Protein AF-A0A7U4PBG9-F1 (afdb_monomer)

Foldseek 3Di:
DDAAADEPVPDDLPFDKDKDWDQDPVVRAIKIWMWTQDPVVRDTHTYQHPPHGGDIHRDRVVRVVVSVVSNVVVD

Nearest PDB structures (foldseek):
  2y8g-assembly1_A  TM=3.692E-01  e=1.420E+00  Homo sapiens
  9ggq-assembly1_D  TM=3.638E-01  e=1.513E+00  Escherichia coli
  4tma-assembly1_B  TM=3.812E-01  e=2.074E+00  Escherichia coli str. K-12 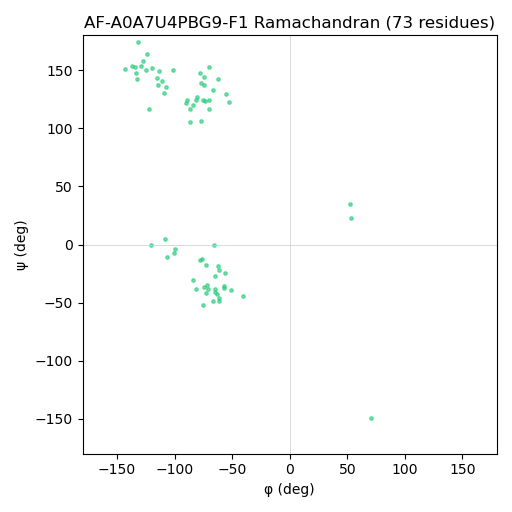substr. MC4100
  8qqs-assembly1_B  TM=3.808E-01  e=2.353E+00  Escherichia coli
  7vww-assembly2_C  TM=4.305E-01  e=5.697E+00  Dioscoreophyllum cumminsii

Mean predicted aligned error: 4.06 Å

Radius of gyration: 12.31 Å; Cα contacts (8 Å, |Δi|>4): 124; chains: 1; bounding box: 28×34×29 Å

Sequence (75 aa):
MKIPGIELSTVNPKWRMRVRPWLNMKTLKPVYSVEVHHPEFKVWLAIYAAKRGLKRFKTDEDAKEFIDGLKGRQS

Structure (mmCIF, N/CA/C/O backbone):
data_AF-A0A7U4PBG9-F1
#
_entry.id   AF-A0A7U4PBG9-F1
#
loop_
_atom_site.group_PDB
_atom_site.id
_atom_site.type_symbol
_atom_site.label_atom_id
_atom_site.label_alt_id
_atom_site.label_comp_id
_atom_site.label_asym_id
_atom_site.label_entity_id
_atom_site.label_seq_id
_atom_site.pdbx_PDB_ins_code
_atom_site.Cartn_x
_atom_site.Cartn_y
_atom_site.Cartn_z
_atom_site.occupancy
_atom_site.B_iso_or_equiv
_atom_site.auth_seq_id
_atom_site.auth_comp_id
_atom_site.auth_asym_id
_atom_site.auth_atom_id
_atom_site.pdbx_PDB_model_num
ATOM 1 N N . MET A 1 1 ? -4.653 -17.896 0.199 1.00 54.81 1 MET A N 1
ATOM 2 C CA . MET A 1 1 ? -4.328 -17.141 -1.032 1.00 54.81 1 MET A CA 1
ATOM 3 C C . MET A 1 1 ? -3.083 -16.301 -0.765 1.00 54.81 1 MET A C 1
ATOM 5 O O . MET A 1 1 ? -3.088 -15.550 0.204 1.00 54.81 1 MET A O 1
ATOM 9 N N . LYS A 1 2 ? -1.998 -16.474 -1.531 1.00 70.62 2 LYS A N 1
ATOM 10 C CA . LYS A 1 2 ? -0.776 -15.664 -1.383 1.00 70.62 2 LYS A CA 1
ATOM 11 C C . LYS A 1 2 ? -0.957 -14.399 -2.223 1.00 70.62 2 LYS A C 1
ATOM 13 O O . LYS A 1 2 ? -1.145 -14.509 -3.428 1.00 70.62 2 LYS A O 1
ATOM 18 N N . ILE A 1 3 ? -0.976 -13.228 -1.589 1.00 81.06 3 ILE A N 1
ATOM 19 C CA . ILE A 1 3 ? -1.076 -11.948 -2.302 1.00 81.06 3 ILE A CA 1
ATOM 20 C C . ILE A 1 3 ? 0.303 -11.672 -2.925 1.00 81.06 3 ILE A C 1
ATOM 22 O O . ILE A 1 3 ? 1.290 -11.696 -2.184 1.00 81.06 3 ILE A O 1
ATOM 26 N N . PRO A 1 4 ? 0.406 -11.457 -4.249 1.00 88.69 4 PRO A N 1
ATOM 27 C CA . PRO A 1 4 ? 1.651 -11.035 -4.881 1.00 88.69 4 PRO A CA 1
ATOM 28 C C . PRO A 1 4 ? 2.174 -9.757 -4.223 1.00 88.69 4 PRO A C 1
ATOM 30 O O . PRO A 1 4 ? 1.425 -8.797 -4.032 1.00 88.69 4 PRO A O 1
ATOM 33 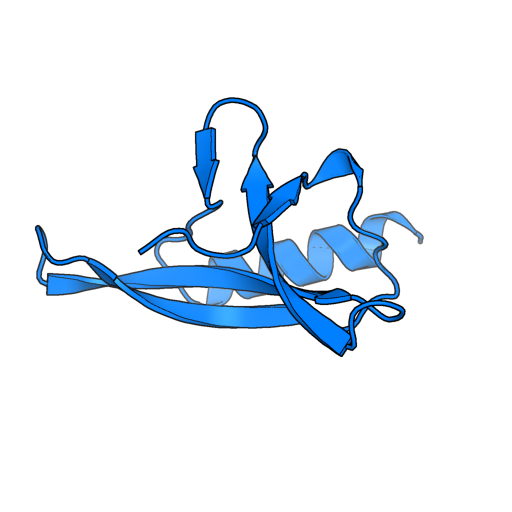N N . GLY A 1 5 ? 3.446 -9.766 -3.839 1.00 92.25 5 GLY A N 1
ATOM 34 C CA . GLY A 1 5 ? 4.023 -8.740 -2.984 1.00 92.25 5 GLY A CA 1
ATOM 35 C C . GLY A 1 5 ? 5.372 -8.253 -3.477 1.00 92.25 5 GLY A C 1
ATOM 36 O O . GLY A 1 5 ? 6.108 -9.002 -4.113 1.00 92.25 5 GLY A O 1
ATOM 37 N N . ILE A 1 6 ? 5.689 -7.010 -3.141 1.00 93.44 6 ILE A N 1
ATOM 38 C CA . ILE A 1 6 ? 6.985 -6.380 -3.378 1.00 93.44 6 ILE A CA 1
ATOM 39 C C . ILE A 1 6 ? 7.454 -5.678 -2.108 1.00 93.44 6 ILE A C 1
ATOM 41 O O . ILE A 1 6 ? 6.646 -5.109 -1.371 1.00 93.44 6 ILE A O 1
ATOM 45 N N . GLU A 1 7 ? 8.749 -5.727 -1.818 1.00 93.75 7 GLU A N 1
ATOM 46 C CA . GLU A 1 7 ? 9.295 -5.054 -0.645 1.00 93.75 7 GLU A CA 1
ATOM 47 C C . GLU A 1 7 ? 9.353 -3.541 -0.870 1.00 93.75 7 GLU A C 1
ATOM 49 O O . GLU A 1 7 ? 9.777 -3.079 -1.927 1.00 93.75 7 GLU A O 1
ATOM 54 N N . LEU A 1 8 ? 8.965 -2.757 0.139 1.00 91.69 8 LEU A N 1
ATOM 55 C CA . LEU A 1 8 ? 8.970 -1.293 0.080 1.00 91.69 8 LEU A CA 1
ATOM 56 C C . LEU A 1 8 ? 10.306 -0.699 -0.398 1.00 91.69 8 LEU A C 1
ATOM 58 O O . LEU A 1 8 ? 10.303 0.265 -1.154 1.00 91.69 8 LEU A O 1
ATOM 62 N N . SER A 1 9 ? 11.431 -1.278 0.021 1.00 90.31 9 SER A N 1
ATOM 63 C CA . SER A 1 9 ? 12.786 -0.851 -0.363 1.00 90.31 9 SER A CA 1
ATOM 64 C C . SER A 1 9 ? 13.058 -0.958 -1.869 1.00 90.31 9 SER A C 1
ATOM 66 O O . SER A 1 9 ? 13.926 -0.261 -2.383 1.00 90.31 9 SER A O 1
ATOM 68 N N . THR A 1 10 ? 12.303 -1.799 -2.576 1.00 90.62 10 THR A N 1
ATOM 69 C CA . THR A 1 10 ? 12.447 -2.060 -4.017 1.00 90.62 10 THR A CA 1
ATOM 70 C C . THR A 1 10 ? 11.435 -1.294 -4.873 1.00 90.62 10 THR A C 1
ATOM 72 O O . THR A 1 10 ? 11.479 -1.357 -6.100 1.00 90.62 10 THR A O 1
ATOM 75 N N . VAL A 1 11 ? 10.506 -0.563 -4.248 1.00 91.31 11 VAL A N 1
ATOM 76 C CA . VAL A 1 11 ? 9.484 0.207 -4.963 1.00 91.31 11 VAL A CA 1
ATOM 77 C C . VAL A 1 11 ? 10.118 1.438 -5.603 1.00 91.31 11 VAL A C 1
ATOM 79 O O . VAL A 1 11 ? 10.666 2.294 -4.913 1.00 91.31 11 VAL A O 1
ATOM 82 N N . ASN A 1 12 ? 9.971 1.577 -6.922 1.00 91.81 12 ASN A N 1
ATOM 83 C CA . ASN A 1 12 ? 10.327 2.812 -7.611 1.00 91.81 12 ASN A CA 1
ATOM 84 C C . ASN A 1 12 ? 9.191 3.848 -7.466 1.00 91.81 12 ASN A C 1
ATOM 86 O O . ASN A 1 12 ? 8.065 3.571 -7.895 1.00 91.81 12 ASN A O 1
ATOM 90 N N . PRO A 1 13 ? 9.465 5.058 -6.940 1.00 90.50 13 PRO A N 1
ATOM 91 C CA . PRO A 1 13 ? 8.473 6.128 -6.805 1.00 90.50 13 PRO A CA 1
ATOM 92 C C . PRO A 1 13 ? 7.768 6.537 -8.106 1.00 90.50 13 PRO A C 1
ATOM 94 O O . PRO A 1 13 ? 6.644 7.035 -8.065 1.00 90.50 13 PRO A O 1
ATOM 97 N N . LYS A 1 14 ? 8.401 6.311 -9.265 1.00 91.88 14 LYS A N 1
ATOM 98 C CA . LYS A 1 14 ? 7.845 6.640 -10.588 1.00 91.88 14 LYS A CA 1
ATOM 99 C C . LYS A 1 14 ? 6.806 5.632 -11.076 1.00 91.88 14 LYS A C 1
ATOM 101 O O . LYS A 1 14 ? 6.111 5.892 -12.058 1.00 91.88 14 LYS A O 1
ATOM 106 N N . TRP A 1 15 ? 6.709 4.465 -10.443 1.00 93.81 15 TRP A N 1
ATOM 107 C CA . TRP A 1 15 ? 5.709 3.475 -10.821 1.00 93.81 15 TRP A CA 1
ATOM 108 C C . TRP A 1 15 ? 4.304 3.938 -10.451 1.00 93.81 15 TRP A C 1
ATOM 110 O O . TRP A 1 15 ? 4.089 4.699 -9.507 1.00 93.81 15 TRP A O 1
ATOM 120 N N . ARG A 1 16 ? 3.312 3.451 -11.203 1.00 95.00 16 ARG A N 1
ATOM 121 C CA . ARG A 1 16 ? 1.909 3.720 -10.881 1.00 95.00 16 ARG A CA 1
ATOM 122 C C . ARG A 1 16 ? 1.573 3.036 -9.562 1.00 95.00 16 ARG A C 1
ATOM 124 O O . ARG A 1 16 ? 1.865 1.857 -9.389 1.00 95.00 16 ARG A O 1
ATOM 131 N N . MET A 1 17 ? 0.922 3.767 -8.667 1.00 95.94 17 MET A N 1
ATOM 132 C CA . MET A 1 17 ? 0.484 3.266 -7.366 1.00 95.94 17 MET A CA 1
ATOM 133 C C . MET A 1 17 ? -1.014 3.497 -7.205 1.00 95.94 17 MET A C 1
ATOM 135 O O . MET A 1 17 ? -1.551 4.455 -7.765 1.00 95.94 17 MET A O 1
ATOM 139 N N . ARG A 1 18 ? -1.685 2.630 -6.449 1.00 96.12 18 ARG A N 1
ATOM 140 C CA . ARG A 1 18 ? -3.094 2.801 -6.084 1.00 96.12 18 ARG A CA 1
ATOM 141 C C . ARG A 1 18 ? -3.357 2.326 -4.665 1.00 96.12 18 ARG A C 1
ATOM 143 O O . ARG A 1 18 ? -2.707 1.393 -4.189 1.00 96.12 18 ARG A O 1
ATOM 150 N N . VAL A 1 19 ? -4.354 2.931 -4.031 1.00 96.94 19 VAL A N 1
ATOM 151 C CA . VAL A 1 19 ? -4.918 2.411 -2.787 1.00 96.94 19 VAL A CA 1
ATOM 152 C C . VAL A 1 19 ? -5.825 1.224 -3.110 1.00 96.94 19 VAL A C 1
ATOM 154 O O . VAL A 1 19 ? -6.563 1.231 -4.098 1.00 96.94 19 VAL A O 1
ATOM 157 N N . ARG A 1 20 ? -5.752 0.184 -2.283 1.00 95.38 20 ARG A N 1
ATOM 158 C CA . ARG A 1 20 ? -6.592 -1.007 -2.358 1.00 95.38 20 ARG A CA 1
ATOM 159 C C . ARG A 1 20 ? -7.345 -1.182 -1.035 1.00 95.38 20 ARG A C 1
ATOM 161 O O . ARG A 1 20 ? -6.692 -1.420 -0.016 1.00 95.38 20 ARG A O 1
ATOM 168 N N . PRO A 1 21 ? -8.686 -1.105 -1.030 1.00 95.31 21 PRO A N 1
ATOM 169 C CA . PRO A 1 21 ? -9.476 -1.412 0.153 1.00 95.31 21 PRO A CA 1
ATOM 170 C C . PRO A 1 21 ? -9.614 -2.928 0.350 1.00 95.31 21 PRO A C 1
ATOM 172 O O . PRO A 1 21 ? -9.694 -3.705 -0.607 1.00 95.31 21 PRO A O 1
ATOM 175 N N . TRP A 1 22 ? -9.686 -3.333 1.613 1.00 92.81 22 TRP A N 1
ATOM 176 C CA . TRP A 1 22 ? -9.912 -4.701 2.067 1.00 92.81 22 TRP A CA 1
ATOM 177 C C . TRP A 1 22 ? -10.904 -4.707 3.221 1.00 92.81 22 TRP A C 1
ATOM 179 O O . TRP A 1 22 ? -10.962 -3.766 4.011 1.00 92.81 22 TRP A O 1
ATOM 189 N N . LEU A 1 23 ? -11.616 -5.819 3.381 1.00 94.06 23 LEU A N 1
ATOM 190 C CA . LEU A 1 23 ? -12.397 -6.074 4.581 1.00 94.06 23 LEU A CA 1
ATOM 191 C C . LEU A 1 23 ? -11.530 -6.805 5.611 1.00 94.06 23 LEU A C 1
ATOM 193 O O . LEU A 1 23 ? -11.018 -7.896 5.346 1.00 94.06 23 LEU A O 1
ATOM 197 N N . ASN A 1 24 ? -11.365 -6.229 6.801 1.00 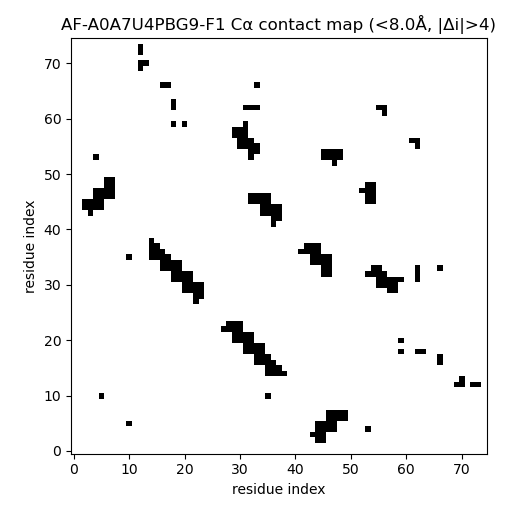91.62 24 ASN A N 1
ATOM 198 C CA . ASN A 1 24 ? -10.791 -6.966 7.919 1.00 91.62 24 ASN A CA 1
ATOM 199 C C . ASN A 1 2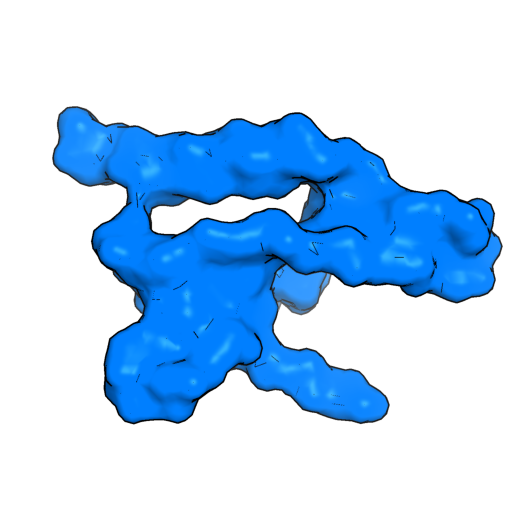4 ? -11.854 -7.904 8.496 1.00 91.62 24 ASN A C 1
ATOM 201 O O . ASN A 1 24 ? -12.747 -7.464 9.209 1.00 91.62 24 ASN A O 1
ATOM 205 N N . MET A 1 25 ? -11.725 -9.204 8.238 1.00 91.31 25 MET A N 1
ATOM 206 C CA . MET A 1 25 ? -12.708 -10.207 8.668 1.00 91.31 25 MET A CA 1
ATOM 207 C C . MET A 1 25 ? -12.883 -10.320 10.191 1.00 91.31 25 MET A C 1
ATOM 209 O O . MET A 1 25 ? -13.892 -10.849 10.637 1.00 91.31 25 MET A O 1
ATOM 213 N N . LYS A 1 26 ? -11.931 -9.831 11.000 1.00 92.31 26 LYS A N 1
ATOM 214 C CA . LYS A 1 26 ? -12.057 -9.845 12.468 1.00 92.31 26 LYS A CA 1
ATOM 215 C C . LYS A 1 26 ? -12.895 -8.687 12.997 1.00 92.31 26 LYS A C 1
ATOM 217 O O . LYS A 1 26 ? -13.608 -8.849 13.975 1.00 92.31 26 LYS A O 1
ATOM 222 N N . THR A 1 27 ? -12.754 -7.509 12.396 1.00 93.31 27 THR A N 1
ATOM 223 C CA . THR A 1 27 ? -13.404 -6.280 12.879 1.00 93.31 27 THR A CA 1
ATOM 224 C C . THR A 1 27 ? -14.568 -5.836 12.003 1.00 93.31 27 THR A C 1
ATOM 226 O O . THR A 1 27 ? -15.278 -4.913 12.386 1.00 93.31 27 THR A O 1
ATOM 229 N N . LEU A 1 28 ? -14.724 -6.443 10.822 1.00 93.94 28 LEU A N 1
ATOM 230 C CA . LEU A 1 28 ? -15.643 -6.052 9.749 1.00 93.94 28 LEU A CA 1
ATOM 231 C C . LEU A 1 28 ? -15.505 -4.581 9.329 1.00 93.94 28 LEU A C 1
ATOM 233 O O . LEU A 1 28 ? -16.416 -3.992 8.758 1.00 93.94 28 LEU A O 1
ATOM 237 N N . LYS A 1 29 ? -14.337 -3.988 9.596 1.00 93.62 29 LYS A N 1
ATOM 238 C CA . LYS A 1 29 ? -14.002 -2.618 9.209 1.00 93.62 29 LYS A CA 1
ATOM 239 C C . LYS A 1 29 ? -13.105 -2.620 7.972 1.00 93.62 29 LYS A C 1
ATOM 241 O O . LYS A 1 29 ? -12.316 -3.561 7.799 1.00 93.62 29 LYS A O 1
ATOM 246 N N . PRO A 1 30 ? -13.187 -1.576 7.132 1.00 94.56 30 PRO A N 1
ATOM 247 C CA . PRO A 1 30 ? -12.255 -1.413 6.033 1.00 94.56 30 PRO A CA 1
ATOM 248 C C . PRO A 1 30 ? -10.828 -1.247 6.566 1.00 94.56 30 PRO A C 1
ATOM 250 O O . PRO A 1 30 ? -10.592 -0.623 7.601 1.00 94.56 30 PRO A O 1
ATOM 253 N N . VAL A 1 31 ? -9.877 -1.831 5.848 1.00 95.69 31 VAL A N 1
ATOM 254 C CA . VAL A 1 31 ? -8.443 -1.563 5.980 1.00 95.69 31 VAL A CA 1
ATOM 255 C C . VAL A 1 31 ? -7.870 -1.377 4.588 1.00 95.69 31 VAL A C 1
ATOM 257 O O . VAL A 1 31 ? -8.317 -2.012 3.635 1.00 95.69 31 VAL A O 1
ATOM 260 N N . TYR A 1 32 ? -6.864 -0.530 4.461 1.00 96.31 32 TYR A N 1
ATOM 261 C CA . TYR A 1 32 ? -6.335 -0.129 3.163 1.00 96.31 32 TYR A CA 1
ATOM 262 C C . TYR A 1 32 ? -4.913 -0.648 3.001 1.00 96.31 32 TYR A C 1
ATOM 264 O O . TYR A 1 32 ? -4.183 -0.799 3.977 1.00 96.31 32 TYR A O 1
ATOM 272 N N . SER A 1 33 ? -4.504 -0.951 1.779 1.00 95.56 33 SER A N 1
ATOM 273 C CA . SER A 1 33 ? -3.104 -1.183 1.423 1.00 95.56 33 SER A CA 1
ATOM 274 C C . SER A 1 33 ? -2.757 -0.382 0.179 1.00 95.56 33 SER A C 1
ATOM 276 O O . SER A 1 33 ? -3.632 0.197 -0.460 1.00 95.56 33 SER A O 1
ATOM 278 N N . VAL A 1 34 ? -1.483 -0.394 -0.196 1.00 96.19 34 VAL A N 1
ATOM 279 C CA . VAL A 1 34 ? -1.026 0.196 -1.453 1.00 96.19 34 VAL A CA 1
ATOM 280 C C . VAL A 1 34 ? -0.503 -0.901 -2.364 1.00 96.19 34 VAL A C 1
ATOM 282 O O . VAL A 1 34 ? 0.193 -1.818 -1.918 1.00 96.19 34 VAL A O 1
ATOM 285 N N . GLU A 1 35 ? -0.868 -0.802 -3.635 1.00 96.19 35 GLU A N 1
ATOM 286 C CA . GLU A 1 35 ? -0.360 -1.643 -4.709 1.00 96.19 35 GLU A CA 1
ATOM 287 C C . GLU A 1 35 ? 0.434 -0.792 -5.697 1.00 96.19 35 GLU A C 1
ATOM 289 O O . GLU A 1 35 ? 0.051 0.340 -6.000 1.00 96.19 35 GLU A O 1
ATOM 294 N N . VAL A 1 36 ? 1.510 -1.359 -6.234 1.00 96.06 36 VAL A N 1
ATOM 295 C CA . VAL A 1 36 ? 2.292 -0.773 -7.326 1.00 96.06 36 VAL A CA 1
ATOM 296 C C . VAL A 1 36 ? 2.117 -1.601 -8.588 1.00 96.06 36 VAL A C 1
ATOM 298 O O . VAL A 1 36 ? 2.062 -2.828 -8.534 1.00 96.06 36 VAL A O 1
ATOM 301 N N . HIS A 1 37 ? 2.024 -0.939 -9.734 1.00 95.75 37 HIS A N 1
ATOM 302 C CA . HIS A 1 37 ? 1.985 -1.609 -11.024 1.00 95.75 37 HIS A CA 1
ATOM 303 C C . HIS A 1 37 ? 3.413 -1.839 -11.509 1.00 95.75 37 HIS A C 1
ATOM 305 O O . HIS A 1 37 ? 4.080 -0.897 -11.945 1.00 95.75 37 HIS A O 1
ATOM 311 N N . HIS A 1 38 ? 3.883 -3.082 -11.431 1.00 92.25 38 HIS A N 1
ATOM 312 C CA . HIS A 1 38 ? 5.234 -3.409 -11.868 1.00 92.25 38 HIS A CA 1
ATOM 313 C C . HIS A 1 38 ? 5.315 -3.317 -13.401 1.00 92.25 38 HIS A C 1
ATOM 315 O O . HIS A 1 38 ? 4.529 -3.981 -14.081 1.00 92.25 38 HIS A O 1
ATOM 321 N N . PRO A 1 39 ? 6.237 -2.522 -13.975 1.00 87.94 39 PRO A N 1
ATOM 322 C CA . PRO A 1 39 ? 6.273 -2.283 -15.419 1.00 87.94 39 PRO A CA 1
ATOM 323 C C . PRO A 1 39 ? 6.584 -3.551 -16.223 1.00 87.94 39 PRO A C 1
ATOM 325 O O . PRO A 1 39 ? 5.972 -3.774 -17.263 1.00 87.94 39 PRO A O 1
ATOM 328 N N . GLU A 1 40 ? 7.481 -4.401 -15.718 1.00 8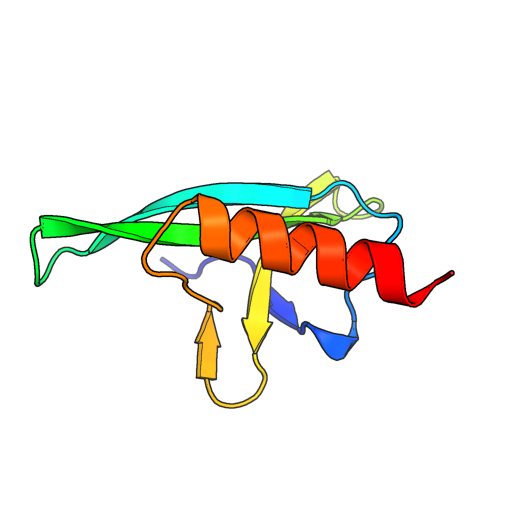8.81 40 GLU A N 1
ATOM 329 C CA . GLU A 1 40 ? 7.882 -5.641 -16.401 1.00 88.81 40 GLU A CA 1
ATOM 330 C C . GLU A 1 40 ? 6.814 -6.737 -16.301 1.00 88.81 40 GLU A C 1
ATOM 332 O O . GLU A 1 40 ? 6.361 -7.259 -17.315 1.00 88.81 40 GLU A O 1
ATOM 337 N N . PHE A 1 41 ? 6.351 -7.046 -15.086 1.00 87.38 41 PHE A N 1
ATOM 338 C CA . PHE A 1 41 ? 5.352 -8.094 -14.871 1.00 87.38 41 PHE A CA 1
ATOM 339 C C . PHE A 1 41 ? 3.925 -7.685 -15.259 1.00 87.38 41 PHE A C 1
ATOM 341 O O . PHE A 1 41 ? 3.057 -8.548 -15.329 1.00 87.38 41 PHE A O 1
ATOM 348 N N . LYS A 1 42 ? 3.661 -6.390 -15.494 1.00 90.12 42 LYS A N 1
ATOM 349 C CA . LYS A 1 42 ? 2.337 -5.839 -15.8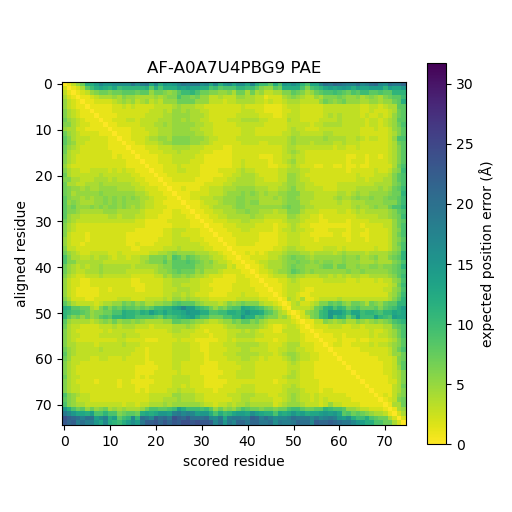46 1.00 90.12 42 LYS A CA 1
ATOM 350 C C . LYS A 1 42 ? 1.221 -6.258 -14.873 1.00 90.12 42 LYS A C 1
ATOM 352 O O . LYS A 1 42 ? 0.077 -6.467 -15.269 1.00 90.12 42 LYS A O 1
ATOM 357 N N . VAL A 1 43 ? 1.561 -6.386 -13.590 1.00 92.31 43 VAL A N 1
ATOM 358 C CA . VAL A 1 43 ? 0.637 -6.757 -12.509 1.00 92.31 43 VAL A CA 1
ATOM 359 C C . VAL A 1 43 ? 0.709 -5.762 -11.360 1.00 92.31 43 VAL A C 1
ATOM 361 O O . VAL A 1 43 ? 1.708 -5.066 -11.168 1.00 92.31 43 VAL A O 1
ATOM 364 N N . TRP A 1 44 ? -0.360 -5.730 -10.569 1.00 94.81 44 TRP A N 1
ATOM 365 C CA . TRP A 1 44 ? -0.404 -5.001 -9.309 1.00 94.81 44 TRP A CA 1
ATOM 366 C C . TRP A 1 44 ? 0.189 -5.859 -8.191 1.00 94.81 44 TRP A C 1
ATOM 368 O O . TRP A 1 44 ? -0.307 -6.949 -7.910 1.00 94.81 44 TRP A O 1
ATOM 378 N N . LEU A 1 45 ? 1.252 -5.363 -7.563 1.00 95.06 45 LEU A N 1
ATOM 379 C CA . LEU A 1 45 ? 1.923 -5.997 -6.433 1.00 95.06 45 LEU A CA 1
ATOM 380 C C . LEU A 1 45 ? 1.655 -5.191 -5.171 1.00 95.06 45 LEU A C 1
ATOM 382 O O . LEU A 1 45 ? 1.844 -3.974 -5.150 1.00 95.06 45 LEU A O 1
ATOM 386 N N . ALA A 1 46 ? 1.232 -5.862 -4.108 1.00 95.12 46 ALA A N 1
ATOM 387 C CA . ALA A 1 46 ? 1.012 -5.207 -2.832 1.00 95.12 46 ALA A CA 1
ATOM 388 C C . ALA A 1 46 ? 2.349 -4.876 -2.154 1.00 95.12 46 ALA A C 1
ATOM 390 O O . ALA A 1 46 ? 3.306 -5.643 -2.242 1.00 95.12 46 ALA A O 1
ATOM 391 N N . ILE A 1 47 ? 2.428 -3.745 -1.458 1.00 94.69 47 ILE A N 1
ATOM 392 C CA . ILE A 1 47 ? 3.659 -3.338 -0.771 1.00 94.69 47 ILE A CA 1
ATOM 393 C C . ILE A 1 47 ? 3.793 -4.073 0.568 1.00 94.69 47 ILE A C 1
ATOM 395 O O . ILE A 1 47 ? 2.916 -4.005 1.432 1.00 94.69 47 ILE A O 1
ATOM 399 N N . TYR A 1 48 ? 4.933 -4.725 0.775 1.00 93.62 48 TYR A N 1
ATOM 400 C CA . TYR A 1 48 ? 5.308 -5.402 2.011 1.00 93.62 48 TYR A CA 1
ATOM 401 C C . TYR A 1 48 ? 6.390 -4.608 2.744 1.00 93.62 48 TYR A C 1
ATOM 403 O O . TYR A 1 48 ? 7.374 -4.153 2.163 1.00 93.62 48 TYR A O 1
ATOM 411 N N . ALA A 1 49 ? 6.219 -4.460 4.054 1.00 85.50 49 ALA A N 1
ATOM 412 C CA . ALA A 1 49 ? 7.272 -4.009 4.948 1.00 85.50 49 ALA A CA 1
ATOM 413 C C . ALA A 1 49 ? 8.049 -5.237 5.437 1.00 85.50 49 ALA A C 1
ATOM 415 O O . ALA A 1 49 ? 7.444 -6.130 6.035 1.00 85.50 49 ALA A O 1
ATOM 416 N N . ALA A 1 50 ? 9.369 -5.256 5.229 1.00 71.12 50 ALA A N 1
ATOM 417 C CA . ALA A 1 50 ? 10.249 -6.411 5.452 1.00 71.12 50 ALA A CA 1
ATOM 418 C C . ALA A 1 50 ? 9.947 -7.219 6.730 1.00 71.12 50 ALA A C 1
ATOM 420 O O . ALA A 1 50 ? 9.855 -8.440 6.692 1.00 71.12 50 ALA A O 1
ATOM 421 N N . LYS A 1 51 ? 9.716 -6.539 7.863 1.00 73.94 51 LYS A N 1
ATOM 422 C CA . LYS A 1 51 ? 9.450 -7.178 9.168 1.00 73.94 51 LYS A CA 1
ATOM 423 C C . LYS A 1 51 ? 7.974 -7.234 9.585 1.00 73.94 51 LYS A C 1
ATOM 425 O O . LYS A 1 51 ? 7.663 -7.805 10.623 1.00 73.94 51 LYS A O 1
ATOM 430 N N . ARG A 1 52 ? 7.060 -6.599 8.844 1.00 77.00 52 ARG A N 1
ATOM 431 C CA . ARG A 1 52 ? 5.639 -6.444 9.234 1.00 77.00 52 ARG A CA 1
ATOM 432 C C . ARG A 1 52 ? 4.650 -7.049 8.232 1.00 77.00 52 ARG A C 1
ATOM 434 O O .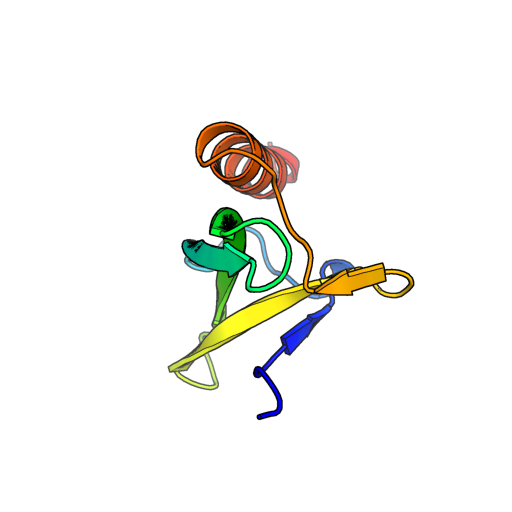 ARG A 1 52 ? 3.445 -7.003 8.469 1.00 77.00 52 ARG A O 1
ATOM 441 N N . GLY A 1 53 ? 5.141 -7.637 7.141 1.00 87.75 53 GLY A N 1
ATOM 442 C CA . GLY A 1 53 ? 4.303 -8.205 6.089 1.00 87.75 53 GLY A CA 1
ATOM 443 C C . GLY A 1 53 ? 3.592 -7.118 5.280 1.00 87.75 53 GLY A C 1
ATOM 444 O O . GLY A 1 53 ? 4.121 -6.019 5.116 1.00 87.75 53 GLY A O 1
ATOM 445 N N . LEU A 1 54 ? 2.395 -7.421 4.771 1.00 90.31 54 LEU A N 1
ATOM 446 C CA . LEU A 1 54 ? 1.597 -6.480 3.979 1.00 90.31 54 LEU A CA 1
ATOM 447 C C . LEU A 1 54 ? 1.412 -5.152 4.729 1.00 90.31 54 LEU A C 1
ATOM 449 O O . LEU A 1 54 ? 0.868 -5.126 5.839 1.00 90.31 54 LEU A O 1
ATOM 453 N N . LYS A 1 55 ? 1.827 -4.048 4.105 1.00 92.56 55 LYS A N 1
ATOM 454 C CA . LYS A 1 55 ? 1.649 -2.702 4.646 1.00 92.56 55 LYS A CA 1
ATOM 455 C C . LYS A 1 55 ? 0.164 -2.335 4.585 1.00 92.56 55 LYS A C 1
ATOM 457 O O . LYS A 1 55 ? -0.418 -2.261 3.505 1.00 92.56 55 LYS A O 1
ATOM 462 N N . ARG A 1 56 ? -0.441 -2.127 5.758 1.00 93.62 56 ARG A N 1
ATOM 463 C CA . ARG A 1 56 ? -1.854 -1.760 5.911 1.00 93.62 56 ARG A CA 1
ATOM 464 C C . ARG A 1 56 ? -2.018 -0.412 6.607 1.00 93.62 56 ARG A C 1
ATOM 466 O O . ARG A 1 56 ? -1.190 -0.049 7.442 1.00 93.62 56 ARG A O 1
ATOM 473 N N . PHE A 1 57 ? -3.118 0.255 6.295 1.00 94.94 57 PHE A N 1
ATOM 474 C CA . PHE A 1 57 ? -3.534 1.561 6.792 1.00 94.94 57 PHE A CA 1
ATOM 475 C C . PHE A 1 57 ? -4.974 1.479 7.304 1.00 94.94 57 PHE A C 1
ATOM 477 O O . PHE A 1 57 ? -5.741 0.601 6.888 1.00 94.94 57 PHE A O 1
ATOM 484 N N . LYS A 1 58 ? -5.327 2.355 8.249 1.00 93.69 58 LYS A N 1
ATOM 485 C CA . LYS A 1 58 ? -6.673 2.379 8.841 1.00 93.69 58 LYS A CA 1
ATOM 486 C C . LYS A 1 58 ? -7.655 3.180 7.989 1.00 93.69 58 LYS A C 1
ATOM 488 O O . LYS A 1 58 ? -8.833 2.838 7.973 1.00 93.69 58 LYS A O 1
ATOM 493 N N . THR A 1 59 ? -7.166 4.192 7.281 1.00 95.62 59 THR A N 1
ATOM 494 C CA . THR A 1 59 ? -7.954 5.087 6.428 1.00 95.62 59 THR A CA 1
ATOM 495 C C . THR A 1 59 ? -7.402 5.097 5.001 1.00 95.62 59 THR A C 1
ATOM 497 O O . THR A 1 59 ? -6.294 4.609 4.743 1.00 95.62 59 THR A O 1
ATOM 500 N N . ASP A 1 60 ? -8.207 5.597 4.064 1.00 95.62 60 ASP A N 1
ATOM 501 C CA . ASP A 1 60 ? -7.799 5.783 2.668 1.00 95.62 60 ASP A CA 1
ATOM 502 C C . ASP A 1 60 ? -6.800 6.946 2.553 1.00 95.62 60 ASP A C 1
ATOM 504 O O . ASP A 1 60 ? -5.829 6.876 1.800 1.00 95.62 60 ASP A O 1
ATOM 508 N N . GLU A 1 61 ? -6.991 7.973 3.379 1.00 96.81 61 GLU A N 1
ATOM 509 C CA . GLU A 1 61 ? -6.148 9.160 3.491 1.00 96.81 61 GLU A CA 1
ATOM 510 C C . GLU A 1 61 ? -4.723 8.793 3.920 1.00 96.81 61 GLU A C 1
ATOM 512 O O . GLU A 1 61 ? -3.778 9.147 3.221 1.00 96.81 61 GLU A O 1
ATOM 517 N N . ASP A 1 62 ? -4.558 7.973 4.967 1.00 96.94 62 ASP A N 1
ATOM 518 C CA . ASP A 1 62 ? -3.240 7.501 5.423 1.00 96.94 62 ASP A CA 1
ATOM 519 C C . ASP A 1 62 ? -2.479 6.769 4.296 1.00 96.94 62 ASP A C 1
ATOM 521 O O . ASP A 1 62 ? -1.250 6.825 4.189 1.00 96.94 62 ASP A O 1
ATOM 525 N N . ALA A 1 63 ? -3.208 6.025 3.455 1.00 96.44 63 ALA A N 1
ATOM 526 C CA . ALA A 1 63 ? -2.629 5.291 2.336 1.00 96.44 63 ALA A CA 1
ATOM 527 C C . ALA A 1 63 ? -2.237 6.226 1.179 1.00 96.44 63 ALA A C 1
ATOM 529 O O . ALA A 1 63 ? -1.209 5.995 0.536 1.00 96.44 63 ALA A O 1
ATOM 530 N N . LYS A 1 64 ? -3.023 7.280 0.922 1.00 96.31 64 LYS A N 1
ATOM 531 C CA . LYS A 1 64 ? -2.709 8.332 -0.058 1.00 96.31 64 LYS A CA 1
ATOM 532 C C . LYS A 1 64 ? -1.494 9.148 0.367 1.00 96.31 64 LYS A C 1
ATOM 534 O O . LYS A 1 64 ? -0.553 9.250 -0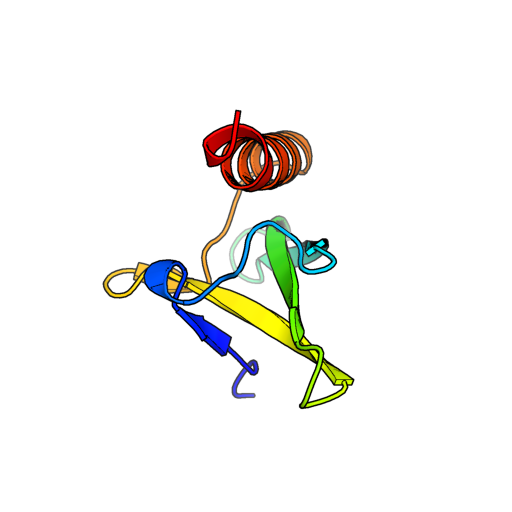.412 1.00 96.31 64 LYS A O 1
ATOM 539 N N . GLU A 1 65 ? -1.454 9.606 1.615 1.00 96.81 65 GLU A N 1
ATOM 540 C CA . GLU A 1 65 ? -0.298 10.318 2.174 1.00 96.81 65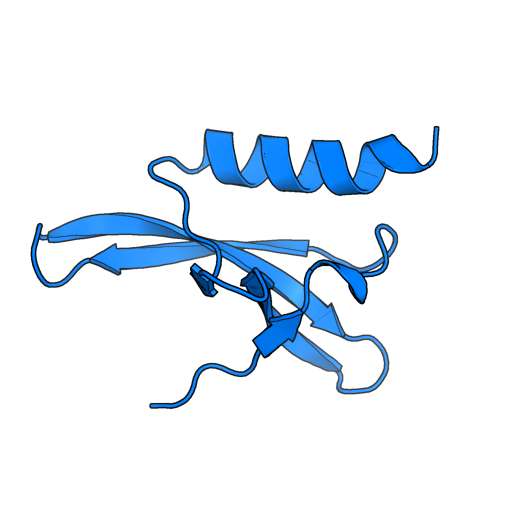 GLU A CA 1
ATOM 541 C C . GLU A 1 65 ? 0.977 9.478 2.083 1.00 96.81 65 GLU A C 1
ATOM 543 O O . GLU A 1 65 ? 2.055 9.982 1.770 1.00 96.81 65 GLU A O 1
ATOM 548 N N . PHE A 1 66 ? 0.868 8.165 2.293 1.00 95.25 66 PHE A N 1
ATOM 549 C CA . PHE A 1 66 ? 1.992 7.263 2.087 1.00 95.25 66 PHE A CA 1
ATOM 550 C C . PHE A 1 66 ? 2.460 7.216 0.624 1.00 95.25 66 PHE A C 1
ATOM 552 O O . PHE A 1 66 ? 3.668 7.224 0.385 1.00 95.25 66 PHE A O 1
ATOM 559 N N . ILE A 1 67 ? 1.545 7.171 -0.352 1.00 95.12 67 ILE A N 1
ATOM 560 C CA . ILE A 1 67 ? 1.891 7.238 -1.784 1.00 95.12 67 ILE A CA 1
ATOM 561 C C . ILE A 1 67 ? 2.589 8.564 -2.098 1.00 95.12 67 ILE A C 1
ATOM 563 O O . ILE A 1 67 ? 3.628 8.564 -2.762 1.00 95.12 67 ILE A O 1
ATOM 567 N N . ASP A 1 68 ? 2.053 9.675 -1.605 1.00 95.06 68 ASP A N 1
ATOM 568 C CA . ASP A 1 68 ? 2.616 11.004 -1.835 1.00 95.06 68 ASP A CA 1
ATOM 569 C C . ASP A 1 68 ? 3.996 11.136 -1.188 1.00 95.06 68 ASP A C 1
ATOM 571 O O . ASP A 1 68 ? 4.936 11.597 -1.830 1.00 95.06 68 ASP A O 1
ATOM 575 N N . GLY A 1 69 ? 4.180 10.602 0.021 1.00 94.00 69 GLY A N 1
ATOM 576 C CA . GLY A 1 69 ? 5.480 10.528 0.686 1.00 94.00 69 GLY A CA 1
ATOM 577 C C . GLY A 1 69 ? 6.496 9.624 -0.025 1.00 94.00 69 GLY A C 1
ATOM 578 O O . GLY A 1 69 ? 7.703 9.846 0.088 1.00 94.00 69 GLY A O 1
ATOM 579 N N . LEU A 1 70 ? 6.055 8.606 -0.773 1.00 91.44 70 LEU A N 1
ATOM 580 C CA . LEU A 1 70 ? 6.952 7.834 -1.641 1.00 91.44 70 LEU A CA 1
ATOM 581 C C . LEU A 1 70 ? 7.378 8.635 -2.866 1.00 91.44 70 LEU A C 1
ATOM 583 O O . LEU A 1 70 ? 8.555 8.605 -3.220 1.00 91.44 70 LEU A O 1
ATOM 587 N N . LYS A 1 71 ? 6.447 9.362 -3.484 1.00 88.50 71 LYS A N 1
ATOM 588 C CA . LYS A 1 71 ? 6.710 10.191 -4.667 1.00 88.50 71 LYS A CA 1
ATOM 589 C C . LYS A 1 71 ? 7.545 11.433 -4.347 1.00 88.50 71 LYS A C 1
ATOM 591 O O . LYS A 1 71 ? 8.432 11.771 -5.120 1.00 88.50 71 LYS A O 1
ATOM 596 N N . GLY A 1 72 ? 7.305 12.065 -3.200 1.00 83.31 72 GLY A N 1
ATOM 597 C CA . GLY A 1 72 ? 7.982 13.287 -2.759 1.00 83.31 72 GLY A CA 1
ATOM 598 C C . GLY A 1 72 ? 9.430 13.091 -2.304 1.00 83.31 72 GLY A C 1
ATOM 599 O O . GLY A 1 72 ? 10.192 14.047 -2.292 1.00 83.31 72 GLY A O 1
ATOM 600 N N . ARG A 1 73 ? 9.869 11.859 -1.999 1.00 67.56 73 ARG A N 1
ATOM 601 C CA . ARG A 1 73 ? 11.280 11.550 -1.665 1.00 67.56 73 ARG A CA 1
ATOM 602 C C . ARG A 1 73 ? 12.276 11.754 -2.824 1.00 67.56 73 ARG A C 1
ATOM 604 O O . ARG A 1 73 ? 13.457 11.478 -2.643 1.00 67.56 73 ARG A O 1
ATOM 611 N N . GLN A 1 74 ? 11.815 12.177 -4.003 1.00 55.09 74 GLN A N 1
ATOM 612 C CA . GLN A 1 74 ? 12.651 12.518 -5.162 1.00 55.09 74 GLN A CA 1
ATOM 613 C C . GLN A 1 74 ? 12.715 14.028 -5.463 1.00 55.09 74 GLN A C 1
ATOM 615 O O . GLN A 1 74 ? 13.294 14.388 -6.487 1.00 55.09 74 GLN A O 1
ATOM 620 N N . SER A 1 75 ? 12.115 14.887 -4.628 1.00 46.47 75 SER A N 1
ATOM 621 C CA . SER A 1 75 ? 12.219 16.352 -4.745 1.00 46.47 75 SER A CA 1
ATOM 622 C C . SER A 1 75 ? 13.394 16.918 -3.961 1.00 46.47 75 SER A C 1
ATOM 624 O O . SER A 1 75 ? 13.690 16.378 -2.871 1.00 46.47 75 SER A O 1
#

pLDDT: mean 89.99, std 9.9, range [46.47, 96.94]

Secondary structure (DSSP, 8-state):
-PPPEEEGGG--TTS-EEEEEEEETTTTEEEEEEEEEETTTTEEEEEEETTTEE-EESSHHHHHHHHHHHHHTT-

Solvent-accessible surface area (backbone atoms only — not comparable to full-atom values): 4466 Å² total; per-residue (Å²): 135,86,77,59,66,40,49,57,93,74,60,60,57,87,48,56,70,45,79,42,84,41,76,37,86,89,76,74,40,68,33,22,28,46,29,35,44,41,83,86,79,71,42,72,26,34,36,20,39,94,90,70,44,71,45,69,29,79,42,70,63,61,42,48,53,49,52,49,56,48,47,53,74,78,113

Organism: NCBI:txid430531